Protein AF-A0A1H4G9U2-F1 (afdb_monomer)

Mean predicted aligned error: 7.66 Å

Radius of gyration: 17.24 Å; Cα contacts (8 Å, |Δi|>4): 23; chains: 1; bounding box: 41×23×51 Å

pLDDT: mean 85.01, std 16.79, range [41.62, 98.19]

Nearest PDB structures (foldseek):
  3fd9-assembly1_C  TM=7.272E-01  e=3.103E+00  Pseudomonas aeruginosa UCBPP-PA14
  3r84-assembly10_S  TM=6.287E-01  e=2.204E+00  Saccharomyces cerevisiae
  6dkm-assembly1_B  TM=7.203E-01  e=5.742E+00  synthetic construct
  8dk2-assembly1_D  TM=4.625E-01  e=5.742E+00  Pseudomonas aeruginosa PA14
  8t8f-assembly1_E  TM=4.730E-01  e=8.655E+00  Saccharomyces cerevisiae W303

Structure (mmCIF, N/CA/C/O backbone):
data_AF-A0A1H4G9U2-F1
#
_entry.id   AF-A0A1H4G9U2-F1
#
loop_
_atom_site.group_PDB
_atom_site.id
_atom_site.type_symbol
_atom_site.label_atom_id
_atom_site.label_alt_id
_atom_site.label_comp_id
_atom_site.label_asym_id
_atom_site.label_entity_id
_atom_site.label_seq_id
_atom_site.pdbx_PDB_ins_code
_atom_site.Cartn_x
_atom_site.Cartn_y
_atom_site.Cartn_z
_atom_site.occupancy
_atom_site.B_iso_or_equiv
_atom_site.auth_seq_id
_atom_site.auth_comp_id
_atom_site.auth_asym_id
_atom_site.auth_atom_id
_atom_site.pdbx_PDB_model_num
ATOM 1 N N . MET A 1 1 ? 9.239 -4.675 -37.633 1.00 47.50 1 MET A N 1
ATOM 2 C CA . MET A 1 1 ? 9.498 -4.941 -36.200 1.00 47.50 1 MET A CA 1
ATOM 3 C C . MET A 1 1 ? 9.415 -3.610 -35.465 1.00 47.50 1 MET A C 1
ATOM 5 O O . MET A 1 1 ? 10.160 -2.722 -35.841 1.00 47.50 1 MET A O 1
ATOM 9 N N . GLY A 1 2 ? 8.484 -3.411 -34.523 1.00 50.94 2 GLY A N 1
ATOM 10 C CA . GLY A 1 2 ? 8.373 -2.110 -33.834 1.00 50.94 2 GLY A CA 1
ATOM 11 C C . GLY A 1 2 ? 7.086 -1.850 -33.042 1.00 50.94 2 GLY A C 1
ATOM 12 O O . GLY A 1 2 ? 6.654 -0.711 -32.981 1.00 50.94 2 GLY A O 1
ATOM 13 N N . GLN A 1 3 ? 6.435 -2.872 -32.469 1.00 43.38 3 GLN A N 1
ATOM 14 C CA . GLN A 1 3 ? 5.145 -2.699 -31.764 1.00 43.38 3 GLN A CA 1
ATOM 15 C C . GLN A 1 3 ? 5.203 -2.970 -30.247 1.00 43.38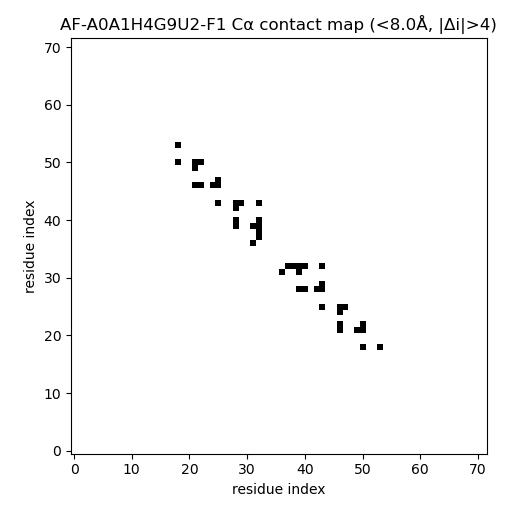 3 GLN A C 1
ATOM 17 O O . GLN A 1 3 ? 4.171 -2.990 -29.581 1.00 43.38 3 GLN A O 1
ATOM 22 N N . SER A 1 4 ? 6.395 -3.166 -29.675 1.00 49.69 4 SER A N 1
ATOM 23 C CA . SER A 1 4 ? 6.544 -3.622 -28.281 1.00 49.69 4 SER A CA 1
ATOM 24 C C . SER A 1 4 ? 6.891 -2.517 -27.273 1.00 49.69 4 SER A C 1
ATOM 26 O O . SER A 1 4 ? 6.859 -2.783 -26.075 1.00 49.69 4 SER A O 1
ATOM 28 N N . ALA A 1 5 ? 7.225 -1.303 -27.732 1.00 50.91 5 ALA A N 1
ATOM 29 C CA . ALA A 1 5 ? 7.627 -0.191 -26.861 1.00 50.91 5 ALA A CA 1
ATOM 30 C C . ALA A 1 5 ? 6.414 0.526 -26.233 1.00 50.91 5 ALA A C 1
ATOM 32 O O . ALA A 1 5 ? 6.295 0.579 -25.012 1.00 50.91 5 ALA A O 1
ATOM 33 N N . GLY A 1 6 ? 5.429 0.926 -27.047 1.00 41.62 6 GLY A N 1
ATOM 34 C CA . GLY A 1 6 ? 4.325 1.784 -26.591 1.00 41.62 6 GLY A CA 1
ATOM 35 C C . GLY A 1 6 ? 3.372 1.182 -25.548 1.00 41.62 6 GLY A C 1
ATOM 36 O O . GLY A 1 6 ? 2.753 1.931 -24.804 1.00 41.62 6 GLY A O 1
ATOM 37 N N . ARG A 1 7 ? 3.259 -0.153 -25.431 1.00 52.84 7 ARG A N 1
ATOM 38 C CA . ARG A 1 7 ? 2.392 -0.775 -24.402 1.00 52.84 7 ARG A CA 1
ATOM 39 C C . ARG A 1 7 ? 2.994 -0.724 -22.997 1.00 52.84 7 ARG A C 1
ATOM 41 O O . ARG A 1 7 ? 2.237 -0.727 -22.029 1.00 52.84 7 ARG A O 1
ATOM 48 N N . ARG A 1 8 ? 4.328 -0.702 -22.877 1.00 52.94 8 ARG A N 1
ATOM 49 C CA . ARG A 1 8 ? 5.015 -0.701 -21.573 1.00 52.94 8 ARG A CA 1
ATOM 50 C C . ARG A 1 8 ? 4.904 0.663 -20.897 1.00 52.94 8 ARG A C 1
ATOM 52 O O . ARG A 1 8 ? 4.497 0.723 -19.743 1.00 52.94 8 ARG A O 1
ATOM 59 N N . GLU A 1 9 ? 5.119 1.736 -21.654 1.00 51.31 9 GLU A N 1
ATOM 60 C CA . GLU A 1 9 ? 5.061 3.114 -21.146 1.00 51.31 9 GLU A CA 1
ATOM 61 C C . GLU A 1 9 ? 3.658 3.500 -20.646 1.00 51.31 9 GLU A C 1
ATOM 63 O O . GLU A 1 9 ? 3.514 4.062 -19.559 1.00 51.31 9 GLU A O 1
ATOM 68 N N . THR A 1 10 ? 2.593 3.114 -21.361 1.00 56.50 10 THR A N 1
ATOM 69 C CA . THR A 1 10 ? 1.210 3.341 -20.898 1.00 56.50 10 THR A CA 1
ATOM 70 C C . THR A 1 10 ? 0.863 2.549 -19.637 1.00 56.50 10 THR A C 1
ATOM 72 O O . THR A 1 10 ? 0.076 3.007 -18.808 1.00 56.50 10 THR A O 1
ATOM 75 N N . GLN A 1 11 ? 1.442 1.357 -19.476 1.00 59.47 11 GLN A N 1
ATOM 76 C CA . GLN A 1 11 ? 1.154 0.482 -18.344 1.00 59.47 11 GLN A CA 1
ATOM 77 C C . GLN A 1 11 ? 1.901 0.925 -17.077 1.00 59.47 11 GLN A C 1
ATOM 79 O O . GLN A 1 11 ? 1.332 0.865 -15.988 1.00 59.47 11 GLN A O 1
ATOM 84 N N . GLU A 1 12 ? 3.132 1.426 -17.215 1.00 61.53 12 GLU A N 1
ATOM 85 C CA . GLU A 1 12 ? 3.916 1.998 -16.113 1.00 61.53 12 GLU A CA 1
ATOM 86 C C . GLU A 1 12 ? 3.314 3.320 -15.613 1.00 61.53 12 GLU A C 1
ATOM 88 O O . GLU A 1 12 ? 3.152 3.489 -14.404 1.00 61.53 12 GLU A O 1
ATOM 93 N N . CYS A 1 13 ? 2.874 4.210 -16.512 1.00 61.84 13 CYS A N 1
ATOM 94 C CA . CYS A 1 13 ? 2.194 5.451 -16.124 1.00 61.84 13 CYS A CA 1
ATOM 95 C C . CYS A 1 13 ? 0.885 5.160 -15.361 1.00 61.84 13 CYS A C 1
ATOM 97 O O . CYS A 1 13 ? 0.670 5.670 -14.260 1.00 61.84 13 CYS A O 1
ATOM 99 N N . GLY A 1 14 ? 0.068 4.225 -15.866 1.00 76.31 14 GLY A N 1
ATOM 100 C CA . GLY A 1 14 ? -1.158 3.792 -15.189 1.00 76.31 14 GLY A CA 1
ATOM 101 C C . GLY A 1 14 ? -0.915 3.115 -13.831 1.00 76.31 14 GLY A C 1
ATOM 102 O O . GLY A 1 14 ? -1.727 3.264 -12.914 1.00 76.31 14 GLY A O 1
ATOM 103 N N . ALA A 1 15 ? 0.203 2.400 -13.666 1.00 79.19 15 ALA A N 1
ATOM 104 C CA . ALA A 1 15 ? 0.584 1.782 -12.396 1.00 79.19 15 ALA A CA 1
ATOM 105 C C . ALA A 1 15 ? 1.024 2.820 -11.349 1.00 79.19 15 ALA A C 1
ATOM 107 O O . ALA A 1 15 ? 0.601 2.726 -10.194 1.00 79.19 15 ALA A O 1
ATOM 108 N N . ILE A 1 16 ? 1.808 3.828 -11.750 1.00 82.69 16 ILE A N 1
ATOM 109 C CA . ILE A 1 16 ? 2.223 4.944 -10.882 1.00 82.69 16 ILE A CA 1
ATOM 110 C C . ILE A 1 16 ? 0.996 5.731 -10.413 1.00 82.69 16 ILE A C 1
ATOM 112 O O . ILE A 1 16 ? 0.825 5.965 -9.215 1.00 82.69 16 ILE A O 1
ATOM 116 N N . GLU A 1 17 ? 0.093 6.079 -11.331 1.00 89.19 17 GLU A N 1
ATOM 117 C CA . GLU A 1 17 ? -1.143 6.775 -10.978 1.00 89.19 17 GLU A CA 1
ATOM 118 C C . GLU A 1 17 ? -2.030 5.940 -10.053 1.00 89.19 17 GLU A C 1
ATOM 120 O O . GLU A 1 17 ? -2.6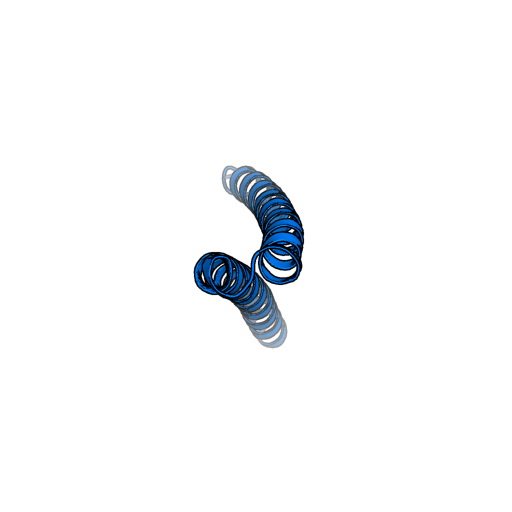03 6.465 -9.095 1.00 89.19 17 GLU A O 1
ATOM 125 N N . ARG A 1 18 ? -2.148 4.631 -10.314 1.00 90.38 18 ARG A N 1
ATOM 126 C CA . ARG A 1 18 ? -2.914 3.726 -9.453 1.00 90.38 18 ARG A CA 1
ATOM 127 C C . ARG A 1 18 ? -2.331 3.686 -8.044 1.00 90.38 18 ARG A C 1
ATOM 129 O O . ARG A 1 18 ? -3.099 3.816 -7.093 1.00 90.38 18 ARG A O 1
ATOM 136 N N . ARG A 1 19 ? -1.010 3.567 -7.903 1.00 92.62 19 ARG A N 1
ATOM 137 C CA . ARG A 1 19 ? -0.335 3.599 -6.600 1.00 92.62 19 ARG A CA 1
ATOM 138 C C . ARG A 1 19 ? -0.620 4.903 -5.854 1.00 92.62 19 ARG A C 1
ATOM 140 O O . ARG A 1 19 ? -1.084 4.858 -4.720 1.00 92.62 19 ARG A O 1
ATOM 147 N N . ALA A 1 20 ? -0.458 6.049 -6.515 1.00 93.31 20 ALA A N 1
ATOM 148 C CA . ALA A 1 20 ? -0.721 7.358 -5.914 1.00 93.31 20 ALA A CA 1
ATOM 149 C C . ALA A 1 20 ? -2.192 7.548 -5.489 1.00 93.31 20 ALA A C 1
ATOM 151 O O . ALA A 1 20 ? -2.488 8.310 -4.564 1.00 93.31 20 ALA A O 1
ATOM 152 N N . ARG A 1 21 ? -3.140 6.884 -6.168 1.00 95.38 21 ARG A N 1
ATOM 153 C CA . ARG A 1 21 ? -4.548 6.848 -5.745 1.00 95.38 21 ARG A CA 1
ATOM 154 C C . ARG A 1 21 ? -4.745 5.996 -4.492 1.00 95.38 21 ARG A C 1
ATOM 156 O O . ARG A 1 21 ? -5.459 6.435 -3.595 1.00 95.38 21 ARG A O 1
ATOM 163 N N . VAL A 1 22 ? -4.112 4.825 -4.415 1.00 96.06 22 VAL A N 1
ATOM 164 C CA . VAL A 1 22 ? -4.186 3.947 -3.234 1.00 96.06 22 VAL A CA 1
ATOM 165 C C . VAL A 1 22 ? -3.549 4.610 -2.014 1.00 96.06 22 VAL A C 1
ATOM 167 O O . VAL A 1 22 ? -4.160 4.605 -0.953 1.00 96.06 22 VAL A O 1
ATOM 170 N N . GLU A 1 23 ? -2.395 5.264 -2.162 1.00 97.00 23 GLU A N 1
ATOM 171 C CA . GLU A 1 23 ? -1.735 6.005 -1.073 1.00 97.00 23 GLU A CA 1
ATOM 172 C C . GLU A 1 23 ? -2.625 7.136 -0.529 1.00 97.00 23 GLU A C 1
ATOM 174 O O . 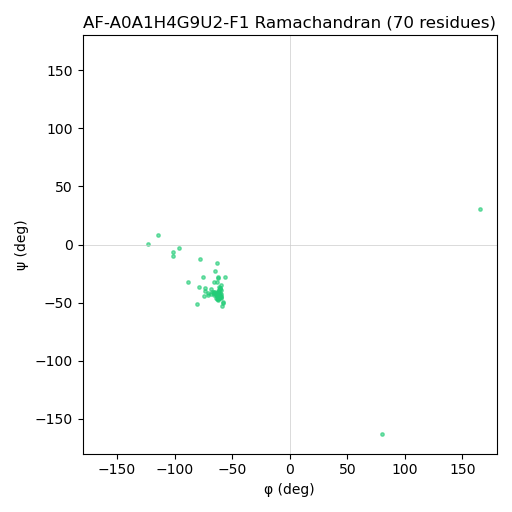GLU A 1 23 ? -2.798 7.271 0.682 1.00 97.00 23 GLU A O 1
ATOM 179 N N . ARG A 1 24 ? -3.275 7.906 -1.415 1.00 97.75 24 ARG A N 1
ATOM 180 C CA . ARG A 1 24 ? -4.254 8.927 -1.002 1.00 97.75 24 ARG A CA 1
ATOM 181 C C . ARG A 1 24 ? -5.461 8.320 -0.288 1.00 97.75 24 ARG A C 1
ATOM 183 O O . ARG A 1 24 ? -5.860 8.820 0.761 1.00 97.75 24 ARG A O 1
ATOM 190 N N . ALA A 1 25 ? -6.040 7.252 -0.837 1.00 97.44 25 ALA A N 1
ATOM 191 C CA . ALA A 1 25 ? -7.175 6.564 -0.225 1.00 97.44 25 ALA A CA 1
ATOM 192 C C . ALA A 1 25 ? -6.825 5.997 1.158 1.00 97.44 25 ALA A C 1
ATOM 194 O O . ALA A 1 25 ? -7.635 6.094 2.077 1.00 97.44 25 ALA A O 1
ATOM 195 N N . LEU A 1 26 ? -5.612 5.462 1.321 1.00 97.81 26 LEU A N 1
ATOM 196 C CA . LEU A 1 26 ? -5.113 4.941 2.588 1.00 97.81 26 LEU A CA 1
ATOM 197 C C . LEU A 1 26 ? -5.026 6.043 3.650 1.00 97.81 26 LEU A C 1
ATOM 199 O O . LEU A 1 26 ? -5.464 5.834 4.778 1.00 97.81 26 LEU A O 1
ATOM 203 N N . GLY A 1 27 ? -4.555 7.238 3.275 1.00 97.75 27 GLY A N 1
ATOM 204 C CA . GLY A 1 27 ? -4.551 8.405 4.161 1.00 97.75 27 GLY A CA 1
ATOM 205 C C . GLY A 1 27 ? -5.953 8.802 4.638 1.00 97.75 27 GLY A C 1
ATOM 206 O O . GLY A 1 27 ? -6.154 9.055 5.825 1.00 97.75 27 GLY A O 1
ATOM 207 N N . TYR A 1 28 ? -6.950 8.792 3.746 1.00 98.06 28 TYR A N 1
ATOM 208 C CA . TYR A 1 28 ? -8.343 9.028 4.145 1.00 98.06 28 TYR A CA 1
ATOM 209 C C . TYR A 1 28 ? -8.888 7.914 5.044 1.00 98.06 28 TYR A C 1
ATOM 211 O O . TYR A 1 28 ? -9.554 8.211 6.032 1.00 98.06 28 TYR A O 1
ATOM 219 N N . ALA A 1 29 ? -8.592 6.648 4.742 1.00 97.44 29 ALA A N 1
ATOM 220 C CA . ALA A 1 29 ? -9.009 5.520 5.569 1.00 97.44 29 ALA A CA 1
ATOM 221 C C . ALA A 1 29 ? -8.405 5.591 6.982 1.00 97.44 29 ALA A C 1
ATOM 223 O O . ALA A 1 29 ? -9.128 5.373 7.949 1.00 97.44 29 ALA A O 1
ATOM 224 N N . ALA A 1 30 ? -7.135 5.984 7.117 1.00 97.81 30 ALA A N 1
ATOM 225 C CA . ALA A 1 30 ? -6.496 6.217 8.414 1.00 97.81 30 ALA A CA 1
ATOM 226 C C . ALA A 1 30 ? -7.223 7.306 9.220 1.00 97.81 30 ALA A C 1
ATOM 228 O O . ALA A 1 30 ? -7.524 7.117 10.394 1.00 97.81 30 ALA A O 1
ATOM 229 N N . LEU A 1 31 ? -7.581 8.415 8.563 1.00 98.19 31 LEU A N 1
ATOM 230 C CA . LEU A 1 31 ? -8.371 9.502 9.152 1.00 98.19 31 LEU A CA 1
ATOM 231 C C . LEU A 1 31 ? -9.753 9.036 9.636 1.00 98.19 31 LEU A C 1
ATOM 233 O O . LEU A 1 31 ? -10.261 9.543 10.633 1.00 98.19 31 LEU A O 1
ATOM 237 N N . LEU A 1 32 ? -10.378 8.090 8.931 1.00 97.88 32 LEU A N 1
ATOM 238 C CA . LEU A 1 32 ? -11.657 7.506 9.336 1.00 97.88 32 LEU A CA 1
ATOM 239 C C . LEU A 1 32 ? -11.496 6.552 10.523 1.00 97.88 32 LEU A C 1
ATOM 241 O O . LEU A 1 32 ? -12.324 6.600 11.426 1.00 97.88 32 LEU A O 1
ATOM 245 N N . VAL A 1 33 ? -10.437 5.739 10.555 1.00 98.06 33 VAL A N 1
ATOM 246 C CA . VAL A 1 33 ? -10.120 4.874 11.705 1.00 98.06 33 VAL A CA 1
ATOM 247 C C . VAL A 1 33 ? -9.871 5.713 12.960 1.00 98.06 33 VAL A C 1
ATOM 249 O O . VAL A 1 33 ? -10.449 5.426 14.002 1.00 98.06 33 VAL A O 1
ATOM 252 N N . ASP A 1 34 ? -9.086 6.785 12.846 1.00 98.00 34 ASP A N 1
ATOM 253 C CA . ASP A 1 34 ? -8.798 7.705 13.954 1.00 98.00 34 ASP A CA 1
ATOM 254 C C . ASP A 1 34 ? -10.071 8.383 14.494 1.00 98.00 34 ASP A C 1
ATOM 256 O O . ASP A 1 34 ? -10.287 8.458 15.701 1.00 98.00 34 ASP A O 1
ATOM 260 N N . ARG A 1 35 ? -10.964 8.833 13.600 1.00 97.44 35 ARG A N 1
ATOM 261 C CA . ARG A 1 35 ? -12.153 9.615 13.983 1.00 97.44 35 ARG A CA 1
ATOM 262 C C . ARG A 1 35 ? -13.388 8.798 14.334 1.00 97.44 35 ARG A C 1
ATOM 264 O O . ARG A 1 35 ? -14.223 9.268 15.100 1.00 97.44 35 ARG A O 1
ATOM 271 N N . GLN A 1 36 ? -13.565 7.645 13.702 1.00 95.62 36 GLN A N 1
ATOM 272 C CA . GLN A 1 36 ? -14.797 6.852 13.771 1.00 95.62 36 GLN A CA 1
ATOM 273 C C . GLN A 1 36 ? -14.550 5.421 14.267 1.00 95.62 36 GLN A C 1
ATOM 275 O O . GLN A 1 36 ? -15.496 4.645 14.407 1.00 95.62 36 GLN A O 1
ATOM 280 N N . GLY A 1 37 ? -13.298 5.078 14.571 1.00 92.81 37 GLY A N 1
ATOM 281 C CA . GLY A 1 37 ? -12.921 3.829 15.214 1.00 92.81 37 GLY A CA 1
ATOM 282 C C . GLY A 1 37 ? -12.840 2.631 14.270 1.00 92.81 37 GLY A C 1
ATOM 283 O O . GLY A 1 37 ? -12.772 2.738 13.042 1.00 92.81 37 GLY A O 1
ATOM 284 N N . GLU A 1 38 ? -12.848 1.447 14.877 1.00 96.00 38 GLU A N 1
ATOM 285 C CA . GLU A 1 38 ? -12.492 0.176 14.237 1.00 96.00 38 GLU A CA 1
ATOM 286 C C . GLU A 1 38 ? -13.407 -0.243 13.078 1.00 96.00 38 GLU A C 1
ATOM 288 O O . GLU A 1 38 ? -13.012 -1.069 12.257 1.00 96.00 38 GLU A O 1
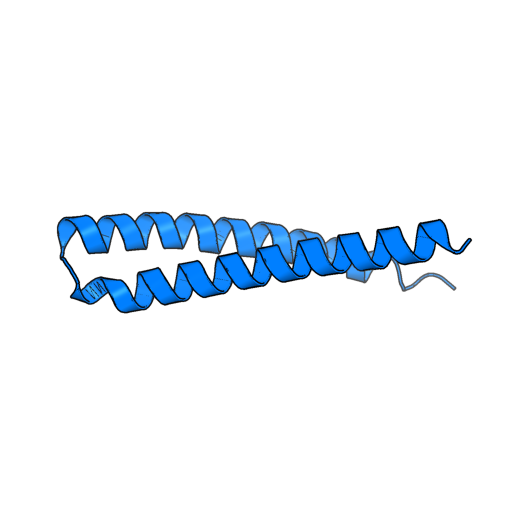ATOM 293 N N . ALA A 1 39 ? -14.593 0.359 12.937 1.00 96.69 39 ALA A N 1
ATOM 294 C CA . ALA A 1 39 ? -15.498 0.095 11.817 1.00 96.69 39 ALA A CA 1
ATOM 295 C C . ALA A 1 39 ? -14.837 0.329 10.441 1.00 96.69 39 ALA A C 1
ATOM 297 O O . ALA A 1 39 ? -15.195 -0.325 9.461 1.00 96.69 39 ALA A O 1
ATOM 298 N N . PHE A 1 40 ? -13.845 1.224 10.369 1.00 96.75 40 PHE A N 1
ATOM 299 C CA . PHE A 1 40 ? -13.095 1.529 9.145 1.00 96.75 40 PHE A CA 1
ATOM 300 C C . PHE A 1 40 ? -11.772 0.763 9.027 1.00 96.75 40 PHE A C 1
ATOM 302 O O . PHE A 1 40 ? -11.098 0.840 7.998 1.00 96.75 40 PHE A O 1
ATOM 309 N N . LEU A 1 41 ? -11.405 -0.025 10.038 1.00 96.75 41 LEU A N 1
ATOM 310 C CA . LEU A 1 41 ? -10.175 -0.809 10.023 1.00 96.75 41 LEU A CA 1
ATOM 311 C C . LEU A 1 41 ? -10.123 -1.814 8.854 1.00 96.75 41 LEU A C 1
ATOM 313 O O . LEU A 1 41 ? -9.074 -1.907 8.215 1.00 96.75 41 LEU A O 1
ATOM 317 N N . PRO A 1 42 ? -11.221 -2.504 8.466 1.00 98.06 42 PRO A N 1
ATOM 318 C CA . PRO A 1 42 ? -11.179 -3.442 7.343 1.00 98.06 42 PRO A CA 1
ATOM 319 C C . PRO A 1 42 ? -10.801 -2.793 6.005 1.00 98.06 42 PRO A C 1
ATOM 321 O O . PRO A 1 42 ? -10.068 -3.390 5.214 1.00 98.06 42 PRO A O 1
ATOM 324 N N . ILE A 1 43 ? -11.279 -1.571 5.729 1.00 95.94 43 ILE A N 1
ATOM 325 C CA . ILE A 1 43 ? -10.937 -0.875 4.480 1.00 95.94 43 ILE A CA 1
ATOM 326 C C . ILE A 1 43 ? -9.500 -0.352 4.508 1.00 95.94 43 ILE A C 1
ATOM 328 O O . ILE A 1 43 ? -8.803 -0.449 3.499 1.00 95.94 43 ILE A O 1
ATOM 332 N N . PHE A 1 44 ? -9.037 0.128 5.663 1.00 98.00 44 PHE A N 1
ATOM 333 C CA . PHE A 1 44 ? -7.648 0.531 5.861 1.00 98.00 44 PHE A CA 1
ATOM 334 C C . PHE A 1 44 ? -6.684 -0.636 5.587 1.00 98.00 44 PHE A C 1
ATOM 336 O O . PHE A 1 44 ? -5.832 -0.529 4.706 1.00 98.00 44 PHE A O 1
ATOM 343 N N . LEU A 1 45 ? -6.903 -1.792 6.225 1.00 98.06 45 LEU A N 1
ATOM 344 C CA . LEU A 1 45 ? -6.071 -2.991 6.048 1.00 98.06 45 LEU A CA 1
ATOM 345 C C . LEU A 1 45 ? -6.056 -3.499 4.601 1.00 98.06 45 LEU A C 1
ATOM 347 O O . LEU A 1 45 ? -5.025 -3.948 4.089 1.00 98.06 45 LEU A O 1
ATOM 351 N N . ARG A 1 46 ? -7.197 -3.417 3.908 1.00 97.81 46 ARG A N 1
ATOM 352 C CA . ARG A 1 46 ? -7.278 -3.778 2.489 1.00 97.81 46 ARG A CA 1
ATOM 353 C C . ARG A 1 46 ? -6.384 -2.880 1.631 1.00 97.81 46 ARG A C 1
ATOM 355 O O . ARG A 1 46 ? -5.684 -3.391 0.758 1.00 97.81 46 ARG A O 1
ATOM 362 N N . LEU A 1 47 ? -6.408 -1.56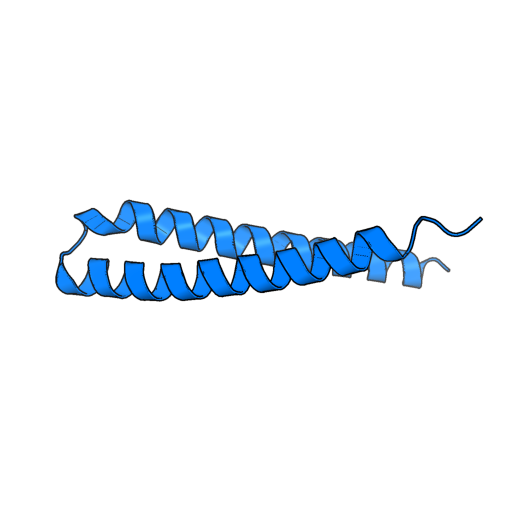9 1.867 1.00 97.88 47 LEU A N 1
ATOM 363 C CA . LEU A 1 47 ? -5.591 -0.603 1.127 1.00 97.88 47 LEU A CA 1
ATOM 364 C C . LEU A 1 47 ? -4.097 -0.762 1.444 1.00 97.88 47 LEU A C 1
ATOM 366 O O . LEU A 1 47 ? -3.284 -0.696 0.522 1.00 97.88 47 LEU A O 1
ATOM 370 N N . GLU A 1 48 ? -3.735 -1.050 2.698 1.00 98.00 48 GLU A N 1
ATOM 371 C CA . GLU A 1 48 ? -2.351 -1.388 3.064 1.00 98.00 48 GLU A CA 1
ATOM 372 C C . GLU A 1 48 ? -1.860 -2.628 2.317 1.00 98.00 48 GLU A C 1
ATOM 374 O O . GLU A 1 48 ? -0.779 -2.619 1.728 1.00 98.00 48 GLU A O 1
ATOM 379 N N . THR A 1 49 ? -2.680 -3.680 2.281 1.00 97.50 49 THR A N 1
ATOM 380 C CA . THR A 1 49 ? -2.348 -4.928 1.582 1.00 97.50 49 THR A CA 1
ATOM 381 C C . THR A 1 49 ? -2.154 -4.690 0.085 1.00 97.50 49 THR A C 1
ATOM 383 O O . THR A 1 49 ? -1.209 -5.206 -0.516 1.00 97.50 49 THR A O 1
ATOM 386 N N . GLU A 1 50 ? -3.021 -3.885 -0.532 1.00 95.50 50 GLU A N 1
ATOM 387 C CA . GLU A 1 50 ? -2.913 -3.534 -1.948 1.00 95.50 50 GLU A CA 1
ATOM 388 C C . GLU A 1 50 ? -1.625 -2.750 -2.242 1.00 95.50 50 GLU A C 1
ATOM 390 O O . GLU A 1 50 ? -0.909 -3.072 -3.195 1.00 95.50 50 GLU A O 1
ATOM 395 N N . LEU A 1 51 ? -1.285 -1.771 -1.399 1.00 94.06 51 LEU A N 1
ATOM 396 C CA . LEU A 1 51 ? -0.066 -0.977 -1.542 1.00 94.06 51 LEU A CA 1
ATOM 397 C C . LEU A 1 51 ? 1.204 -1.820 -1.339 1.00 94.06 51 LEU A C 1
ATOM 399 O O . LEU A 1 51 ? 2.176 -1.691 -2.096 1.00 94.06 51 LEU A O 1
ATOM 403 N N . ALA A 1 52 ? 1.189 -2.720 -0.354 1.00 94.00 52 ALA A N 1
ATOM 404 C CA . ALA A 1 52 ? 2.273 -3.662 -0.105 1.00 94.00 52 ALA A CA 1
ATOM 405 C C . ALA A 1 52 ? 2.484 -4.599 -1.303 1.00 94.00 52 ALA A C 1
ATOM 407 O O . ALA A 1 52 ? 3.617 -4.767 -1.760 1.00 94.00 52 ALA A O 1
ATOM 408 N N . ALA A 1 53 ? 1.403 -5.138 -1.876 1.00 93.00 53 ALA A N 1
ATOM 409 C CA . ALA A 1 53 ? 1.468 -5.996 -3.055 1.00 93.00 53 ALA A CA 1
ATOM 410 C C . ALA A 1 53 ? 2.063 -5.265 -4.272 1.00 93.00 53 ALA A C 1
ATOM 412 O O . ALA A 1 53 ? 2.934 -5.813 -4.950 1.00 93.00 53 ALA A O 1
ATOM 413 N N . MET A 1 54 ? 1.655 -4.014 -4.523 1.00 90.56 54 MET A N 1
ATOM 414 C CA . MET A 1 54 ? 2.226 -3.188 -5.598 1.00 90.56 54 MET A CA 1
ATOM 415 C C . MET A 1 54 ? 3.733 -2.978 -5.417 1.00 90.56 54 MET A C 1
ATOM 417 O O . MET A 1 54 ? 4.508 -3.128 -6.362 1.00 90.56 54 MET A O 1
ATOM 421 N N . THR A 1 55 ? 4.156 -2.669 -4.191 1.00 89.25 55 THR A N 1
ATOM 422 C CA . THR A 1 55 ? 5.569 -2.444 -3.856 1.00 89.25 55 THR A CA 1
ATOM 423 C C . THR A 1 55 ? 6.386 -3.724 -4.019 1.00 89.25 55 THR A C 1
ATOM 425 O O . THR A 1 55 ? 7.468 -3.715 -4.609 1.00 89.25 55 THR A O 1
ATOM 428 N N . GLN A 1 56 ? 5.856 -4.854 -3.550 1.00 89.81 56 GLN A N 1
ATOM 429 C CA . GLN A 1 56 ? 6.515 -6.149 -3.673 1.00 89.81 56 GLN A CA 1
ATOM 430 C C . GLN A 1 56 ? 6.694 -6.557 -5.141 1.00 89.81 56 GLN A C 1
ATOM 432 O O . GLN A 1 56 ? 7.758 -7.065 -5.501 1.00 89.81 56 GLN A O 1
ATOM 437 N N . GLN A 1 57 ? 5.689 -6.313 -5.987 1.00 84.94 57 GLN A N 1
ATOM 438 C CA . GLN A 1 57 ? 5.756 -6.591 -7.423 1.00 84.94 57 GLN A CA 1
ATOM 439 C C . GLN A 1 57 ? 6.814 -5.737 -8.128 1.00 84.94 57 GLN A C 1
ATOM 441 O O . GLN A 1 57 ? 7.622 -6.291 -8.874 1.00 84.94 57 GLN A O 1
ATOM 446 N N . ALA A 1 58 ? 6.860 -4.427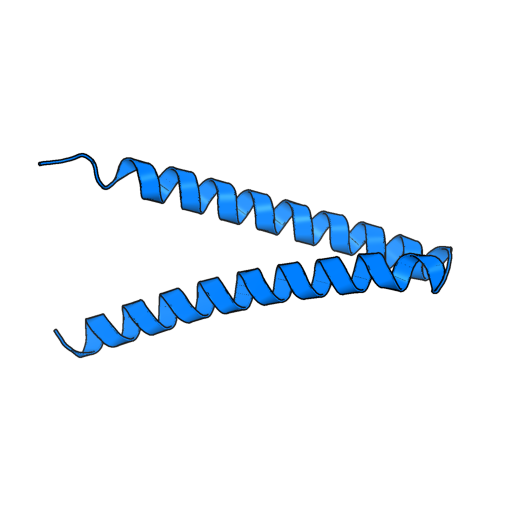 -7.859 1.00 83.81 58 ALA A N 1
ATOM 447 C CA . ALA A 1 58 ? 7.882 -3.538 -8.418 1.00 83.81 58 ALA A CA 1
ATOM 448 C C . ALA A 1 58 ? 9.296 -4.015 -8.044 1.00 83.81 58 ALA A C 1
ATOM 450 O O . ALA A 1 58 ? 10.118 -4.292 -8.916 1.00 83.81 58 ALA A O 1
ATOM 451 N N . ASN A 1 59 ? 9.523 -4.278 -6.754 1.00 85.88 59 ASN A N 1
ATOM 452 C CA . ASN A 1 59 ? 10.808 -4.777 -6.268 1.00 85.88 59 ASN A CA 1
ATOM 453 C C . ASN A 1 59 ? 11.177 -6.144 -6.875 1.00 85.88 59 ASN A C 1
ATOM 455 O O . ASN A 1 59 ? 12.351 -6.427 -7.106 1.00 85.88 59 ASN A O 1
ATOM 459 N N . ALA A 1 60 ? 10.203 -7.032 -7.098 1.00 88.12 60 ALA A N 1
ATOM 460 C CA . ALA A 1 60 ? 10.448 -8.334 -7.716 1.00 88.12 60 ALA A CA 1
ATOM 461 C C . ALA A 1 60 ? 10.870 -8.202 -9.184 1.00 88.12 60 ALA A C 1
ATOM 463 O O . ALA A 1 60 ? 11.790 -8.901 -9.612 1.00 88.12 60 ALA A O 1
ATOM 464 N N . LEU A 1 61 ? 10.241 -7.289 -9.929 1.00 87.00 61 LEU A N 1
ATOM 465 C CA . LEU A 1 61 ? 10.626 -6.981 -11.304 1.00 87.00 61 LEU A CA 1
ATOM 466 C C . LEU 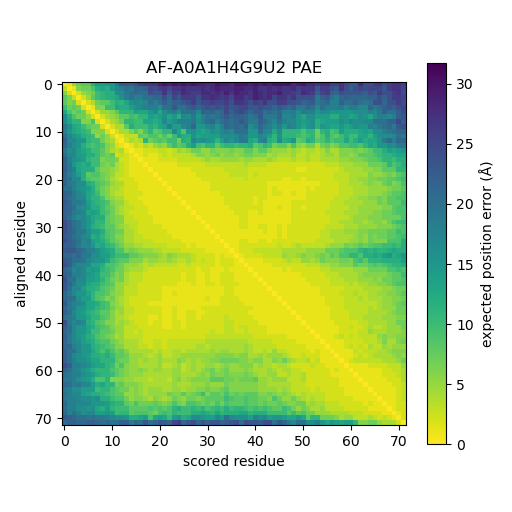A 1 61 ? 12.046 -6.419 -11.370 1.00 87.00 61 LEU A C 1
ATOM 468 O O . LEU A 1 61 ? 12.837 -6.891 -12.185 1.00 87.00 61 LEU A O 1
ATOM 472 N N . ASP A 1 62 ? 12.394 -5.484 -10.487 1.00 87.88 62 ASP A N 1
ATOM 473 C CA . ASP A 1 62 ? 13.743 -4.914 -10.437 1.00 87.88 62 ASP A CA 1
ATOM 474 C C . ASP A 1 62 ? 14.796 -5.979 -10.123 1.00 87.88 62 ASP A C 1
ATOM 476 O O . ASP A 1 62 ? 15.807 -6.079 -10.820 1.00 87.88 62 ASP A O 1
ATOM 480 N N . ARG A 1 63 ? 14.532 -6.856 -9.143 1.00 87.50 63 ARG A N 1
ATOM 481 C CA . ARG A 1 63 ? 15.424 -7.987 -8.841 1.00 87.50 63 ARG A CA 1
ATOM 482 C C . ARG A 1 63 ? 15.574 -8.940 -10.025 1.00 87.50 63 ARG A C 1
ATOM 484 O O . ARG A 1 63 ? 16.686 -9.384 -10.302 1.00 87.50 63 ARG A O 1
ATOM 491 N N . ALA A 1 64 ? 14.486 -9.252 -10.731 1.00 91.31 64 ALA A N 1
ATOM 492 C CA . ALA A 1 64 ? 14.536 -10.114 -11.909 1.00 91.31 64 ALA A CA 1
ATOM 493 C C . ALA A 1 64 ? 15.385 -9.486 -13.028 1.00 91.31 64 ALA A C 1
ATOM 495 O O . ALA A 1 64 ? 16.240 -10.161 -13.601 1.00 91.31 64 ALA A O 1
ATOM 496 N N . ARG A 1 65 ? 15.212 -8.182 -13.287 1.00 90.75 65 ARG A N 1
ATOM 497 C CA . ARG A 1 65 ? 16.007 -7.424 -14.268 1.00 90.75 65 ARG A CA 1
ATOM 498 C C . ARG A 1 65 ? 17.490 -7.392 -13.889 1.00 90.75 65 ARG A 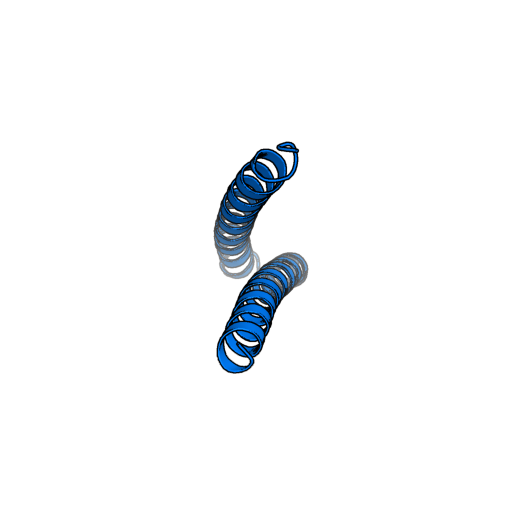C 1
ATOM 500 O O . ARG A 1 65 ? 18.335 -7.696 -14.727 1.00 90.75 65 ARG A O 1
ATOM 507 N N . ALA A 1 66 ? 17.804 -7.101 -12.627 1.00 91.62 66 ALA A N 1
ATOM 508 C CA . ALA A 1 66 ? 19.176 -7.094 -12.122 1.00 91.62 66 ALA A CA 1
ATOM 509 C C . ALA A 1 66 ? 19.848 -8.470 -12.255 1.00 91.62 66 ALA A C 1
ATOM 511 O O . ALA A 1 66 ? 21.025 -8.552 -12.599 1.00 91.62 66 ALA A O 1
ATOM 512 N 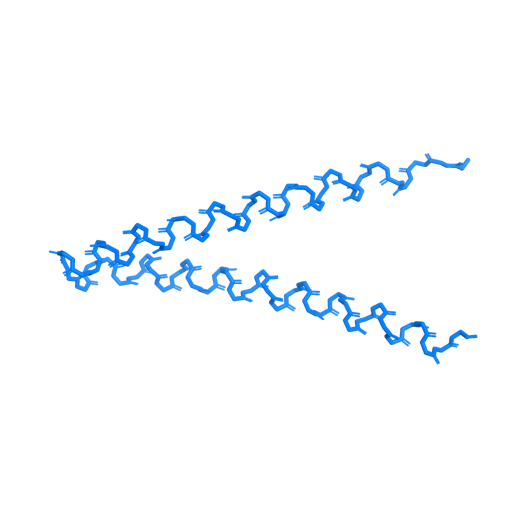N . ARG A 1 67 ? 19.099 -9.559 -12.034 1.00 92.25 67 ARG A N 1
ATOM 513 C CA . ARG A 1 67 ? 19.626 -10.920 -12.176 1.00 92.25 67 ARG A CA 1
ATOM 514 C C . ARG A 1 67 ? 20.005 -11.248 -13.618 1.00 92.25 67 ARG A C 1
ATOM 516 O O . ARG A 1 67 ? 21.056 -11.838 -13.825 1.00 92.25 67 ARG A O 1
ATOM 523 N N . VAL A 1 68 ? 19.195 -10.836 -14.596 1.00 94.06 68 VAL A N 1
ATOM 524 C CA . VAL A 1 68 ? 19.505 -11.023 -16.025 1.00 94.06 68 VAL A CA 1
ATOM 525 C C . VAL A 1 68 ? 20.757 -10.239 -16.425 1.00 94.06 68 VAL A C 1
ATOM 527 O O . VAL A 1 68 ? 21.611 -10.783 -17.114 1.00 94.06 68 VAL A O 1
ATOM 530 N N . ALA A 1 69 ? 20.905 -8.998 -15.954 1.00 86.94 69 ALA A N 1
ATOM 531 C CA . ALA A 1 69 ? 22.066 -8.163 -16.274 1.00 86.94 69 ALA A CA 1
ATOM 532 C C . ALA A 1 69 ? 23.401 -8.741 -15.768 1.00 86.94 69 ALA A C 1
ATOM 534 O O . ALA A 1 69 ? 24.433 -8.489 -16.368 1.00 86.94 69 ALA A O 1
ATOM 535 N N . GLN A 1 70 ? 23.386 -9.525 -14.685 1.00 82.38 70 GLN A N 1
ATOM 536 C CA . GLN A 1 70 ? 24.577 -10.202 -14.148 1.00 82.38 70 GLN A CA 1
ATOM 537 C C . GLN A 1 70 ? 24.977 -11.463 -14.932 1.00 82.38 70 GLN A C 1
ATOM 539 O O . GLN A 1 70 ? 26.033 -12.029 -14.667 1.00 82.38 70 GLN A O 1
ATOM 544 N N . MET A 1 71 ? 24.107 -11.955 -15.818 1.00 77.62 71 MET A N 1
ATOM 545 C CA . MET A 1 71 ? 24.318 -13.183 -16.594 1.00 77.62 71 MET A CA 1
ATOM 546 C C . MET A 1 71 ? 24.751 -12.906 -18.042 1.00 77.62 71 MET A C 1
ATOM 548 O O . MET A 1 71 ? 25.035 -13.862 -18.763 1.00 77.62 71 MET A O 1
ATOM 552 N N . ALA A 1 72 ? 24.752 -11.638 -18.463 1.00 60.66 72 ALA A N 1
ATOM 553 C CA . ALA A 1 72 ? 25.219 -11.168 -19.768 1.00 60.66 72 ALA A CA 1
ATOM 554 C C . ALA A 1 72 ? 26.667 -10.673 -19.671 1.00 60.66 72 ALA A C 1
ATOM 556 O O . ALA A 1 72 ? 27.409 -10.885 -20.653 1.00 60.66 72 ALA A O 1
#

Sequence (72 aa):
MGQSAGRRETQECGAIERRARVERALGYAALLVDRQGEAFLPIFLRLETELAAMTQQANALDRARARVAQMA

Solvent-accessible surface area (backbone atoms only — not comparable to full-atom values): 4074 Å² total; per-residue (Å²): 140,87,81,74,63,72,64,52,60,59,50,53,54,52,48,53,53,49,49,59,49,46,56,53,51,34,55,54,30,49,54,40,27,75,75,69,33,73,86,35,41,66,61,29,53,50,38,51,52,51,53,50,51,54,51,52,50,54,53,49,51,53,52,54,54,53,55,54,65,75,74,112

Secondary structure (DSSP, 8-state):
---SSHHHHHHHHHHHHHHHHHHHHHHHHHHHHHHH-GGGHHHHHHHHHHHHHHHHHHHHHHHHHHHHHTT-

Foldseek 3Di:
DDDPPVVVVVVVVVLVVVLVVLVVVLVVLVVCCVPVNDVSVVVNVVSVVVNVVSVVVVVVVVVVVVVVVVVD

Organism: NCBI:txid89524